Protein AF-A0A3M1PDC2-F1 (afdb_monomer)

Sequence (91 aa):
HAQTHAQTHAQTHAQTHAQTHAQTIEILPFFLFPGGITEAIAEVVSQLAEQFPQCALHLRAPLGATPQLAELVAELATRELGQGTRLRPAK

Foldseek 3Di:
DVPVVVVVVVVVVVVVPPDDDLAEDEAEAQDQDDDPVLVVVVVVQVVVCVVCVSHHYHYDDYPHNDPVVVVVVVCVVCVVVPPDDPPDDDD

Radius of gyration: 24.6 Å; Cα contacts (8 Å, |Δi|>4): 58; chains: 1; bounding box: 41×38×78 Å

Nearest PDB structures (foldseek):
  6gq0-assembly1_A  TM=6.016E-01  e=2.217E+00  Geobacillus stearothermophilus
  8p53-assembly1_A  TM=4.533E-01  e=7.848E-01  Pseudomonas aeruginosa PAO1
  7ejw-assembly1_B  TM=4.825E-01  e=1.463E+00  Pseudomonas aeruginosa PAO1
  7cem-assembly1_B  TM=3.634E-01  e=7.189E+00  Escherichia coli K-12

pLDDT: mean 77.54, std 19.88, range [43.97, 97.88]

Mean predicted aligned error: 14.39 Å

Solvent-accessible surface area (backbone atoms only — not comparable to full-atom values): 5718 Å² total; per-residue (Å²): 129,75,68,66,58,61,55,53,55,55,47,55,58,58,61,72,69,71,70,88,70,76,46,75,44,81,43,74,45,94,32,55,65,86,51,75,67,59,51,53,49,52,53,52,51,51,56,46,36,70,76,37,72,65,35,52,70,43,81,48,73,50,68,39,80,40,71,70,56,51,50,51,51,51,50,61,67,48,57,69,71,72,73,80,76,83,79,76,82,81,131

Secondary structure (DSSP, 8-state):
--HHHHHHHHHHHHHHT-S---EEEEE----SS-SHHHHHHHHHHHHHHHH-TTEEEEEPPP----HHHHHHHHHHHHHGGGSS---PPP-

Structure (mmCIF, N/CA/C/O backbone):
data_AF-A0A3M1PDC2-F1
#
_entry.id   AF-A0A3M1PDC2-F1
#
loop_
_atom_site.group_PDB
_atom_site.id
_atom_site.type_symbol
_atom_site.label_atom_id
_atom_site.label_alt_id
_atom_site.label_comp_id
_atom_site.label_asym_id
_atom_site.label_entity_id
_atom_site.label_seq_id
_atom_site.pdbx_PDB_ins_code
_atom_site.Cartn_x
_atom_site.Cartn_y
_atom_site.Cartn_z
_atom_site.occupancy
_atom_site.B_iso_or_equiv
_atom_site.auth_seq_id
_atom_site.auth_comp_id
_atom_site.auth_asym_id
_atom_site.auth_atom_id
_atom_site.pdbx_PDB_model_num
ATOM 1 N N . HIS A 1 1 ? -10.176 33.027 34.572 1.00 53.91 1 HIS A N 1
ATOM 2 C CA . HIS A 1 1 ? -11.208 33.031 33.510 1.00 53.91 1 HIS A CA 1
ATOM 3 C C . HIS A 1 1 ? -10.798 32.332 32.198 1.00 53.91 1 HIS A C 1
ATOM 5 O O . HIS A 1 1 ? -11.693 31.894 31.496 1.00 53.91 1 HIS A O 1
ATOM 11 N N . ALA A 1 2 ? -9.510 32.131 31.865 1.00 48.50 2 ALA A N 1
ATOM 12 C CA . ALA A 1 2 ? -9.105 31.453 30.613 1.00 48.50 2 ALA A CA 1
ATOM 13 C C . ALA A 1 2 ? -9.113 29.903 30.656 1.00 48.50 2 ALA A C 1
ATOM 15 O O . ALA A 1 2 ? -9.198 29.254 29.620 1.00 48.50 2 ALA A O 1
ATOM 16 N N . GLN A 1 3 ? -9.060 29.297 31.846 1.00 53.25 3 GLN A N 1
ATOM 17 C CA . GLN A 1 3 ? -8.970 27.836 32.012 1.00 53.25 3 GLN A CA 1
ATOM 18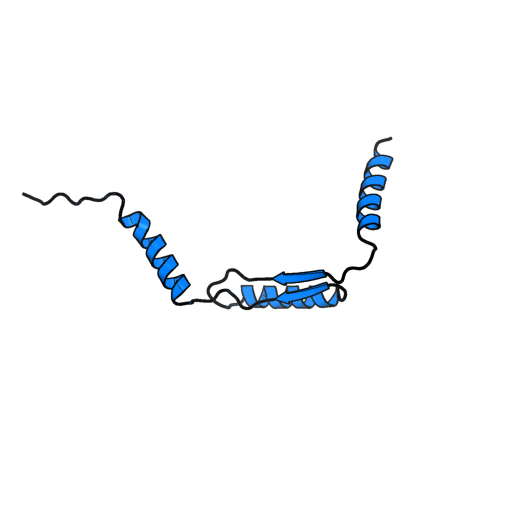 C C . GLN A 1 3 ? -10.299 27.103 31.757 1.00 53.25 3 GLN A C 1
ATOM 20 O O . GLN A 1 3 ? -10.311 25.966 31.299 1.00 53.25 3 GLN A O 1
ATOM 25 N N . THR A 1 4 ? -11.427 27.773 31.991 1.00 52.47 4 THR A N 1
ATOM 26 C CA . THR A 1 4 ? -12.766 27.162 31.957 1.00 52.47 4 THR A CA 1
ATOM 27 C C . THR A 1 4 ? -13.270 26.885 30.529 1.00 52.47 4 THR A C 1
ATOM 29 O O . THR A 1 4 ? -14.080 25.983 30.321 1.00 52.47 4 THR A O 1
ATOM 32 N N . HIS A 1 5 ? -12.747 27.587 29.516 1.00 50.78 5 HIS A N 1
ATOM 33 C CA . HIS A 1 5 ? -13.146 27.390 28.114 1.00 50.78 5 HIS A CA 1
ATOM 34 C C . HIS A 1 5 ? -12.427 26.216 27.432 1.00 50.78 5 HIS A C 1
ATOM 36 O O . HIS A 1 5 ? -13.051 25.480 26.671 1.00 50.78 5 HIS A O 1
ATOM 42 N N . ALA A 1 6 ? -11.149 25.978 27.746 1.00 50.78 6 ALA A N 1
ATOM 43 C CA . ALA A 1 6 ? -10.398 24.854 27.178 1.00 50.78 6 ALA A CA 1
ATOM 44 C C . ALA A 1 6 ? -10.943 23.494 27.653 1.00 50.78 6 ALA A C 1
ATOM 46 O O . ALA A 1 6 ? -11.003 22.533 26.888 1.00 50.78 6 ALA A O 1
ATOM 47 N N . GLN A 1 7 ? -11.409 23.437 28.903 1.00 54.38 7 GLN A N 1
ATOM 48 C CA . GLN A 1 7 ? -11.949 22.223 29.516 1.00 54.38 7 GLN A CA 1
ATOM 49 C C . GLN A 1 7 ? -13.324 21.844 28.941 1.00 54.38 7 GLN A C 1
ATOM 51 O O . GLN A 1 7 ? -13.589 20.672 28.679 1.00 54.38 7 GLN A O 1
ATOM 56 N N . THR A 1 8 ? -14.158 22.846 28.647 1.00 51.50 8 THR A N 1
ATOM 57 C CA . THR A 1 8 ? -15.493 22.640 28.065 1.00 51.50 8 THR A CA 1
ATOM 58 C C . THR A 1 8 ? -15.407 22.129 26.621 1.00 51.50 8 THR A C 1
ATOM 60 O O . THR A 1 8 ? -16.174 21.251 26.240 1.00 51.50 8 THR A O 1
ATOM 63 N N . HIS A 1 9 ? -14.435 22.586 25.820 1.00 52.62 9 HIS A N 1
ATOM 64 C CA . HIS A 1 9 ? -14.259 22.080 24.450 1.00 52.62 9 HIS A CA 1
ATOM 65 C C . HIS A 1 9 ? -13.716 20.647 24.393 1.00 52.62 9 HIS A C 1
ATOM 67 O O . HIS A 1 9 ? -14.205 19.848 23.594 1.00 52.62 9 HIS A O 1
ATOM 73 N N . ALA A 1 10 ? -12.768 20.286 25.263 1.00 52.78 10 ALA A N 1
ATOM 74 C CA . ALA A 1 10 ? -12.263 18.915 25.335 1.00 52.78 10 ALA A CA 1
ATOM 75 C C . ALA A 1 10 ? -13.354 17.920 25.784 1.00 52.78 10 ALA A C 1
ATOM 77 O O . ALA A 1 10 ? -13.444 16.819 25.238 1.00 52.78 10 ALA A O 1
ATOM 78 N N . GLN A 1 11 ? -14.231 18.320 26.718 1.00 54.66 11 GLN A N 1
ATOM 79 C CA . GLN A 1 11 ? -15.358 17.488 27.160 1.00 54.66 11 GLN A CA 1
ATOM 80 C C . GLN A 1 11 ? -16.445 17.336 26.092 1.00 54.66 11 GLN A C 1
ATOM 82 O O . GLN A 1 11 ? -16.926 16.223 25.892 1.00 54.66 11 GLN A O 1
ATOM 87 N N . THR A 1 12 ? -16.788 18.393 25.351 1.00 49.50 12 THR A N 1
ATOM 88 C CA . THR A 1 12 ? -17.825 18.305 24.309 1.00 49.50 12 THR A CA 1
ATOM 89 C C . THR A 1 12 ? -17.423 17.365 23.162 1.00 49.50 12 THR A C 1
ATOM 91 O O . THR A 1 12 ? -18.276 16.640 22.650 1.00 49.50 12 THR A O 1
ATOM 94 N N . HIS A 1 13 ? -16.137 17.270 22.799 1.00 50.34 13 HIS A N 1
ATOM 95 C CA . HIS A 1 13 ? -15.682 16.289 21.799 1.00 50.34 13 HIS A CA 1
ATOM 96 C C . HIS A 1 13 ? -15.573 14.862 22.354 1.00 50.34 13 HIS A C 1
ATOM 98 O O . HIS A 1 13 ? -15.954 13.915 21.666 1.00 50.34 13 HIS A O 1
ATOM 104 N N . ALA A 1 14 ? -15.128 14.701 23.605 1.00 49.72 14 ALA A N 1
ATOM 105 C CA . ALA A 1 14 ? -15.051 13.392 24.254 1.00 49.72 14 ALA A CA 1
ATOM 106 C C . ALA A 1 14 ? -16.440 12.782 24.540 1.00 49.72 14 ALA A C 1
ATOM 108 O O . ALA A 1 14 ? -16.598 11.566 24.470 1.00 49.72 14 ALA A O 1
ATOM 109 N N . GLN A 1 15 ? -17.458 13.607 24.820 1.00 48.78 15 GLN A N 1
ATOM 110 C CA . GLN A 1 15 ? -18.823 13.145 25.110 1.00 48.78 15 GLN A CA 1
ATOM 111 C C . GLN A 1 15 ? -19.682 12.931 23.853 1.00 48.78 15 GLN A C 1
ATOM 113 O O . GLN A 1 15 ? -20.587 12.103 23.888 1.00 48.78 15 GLN A O 1
ATOM 118 N N . THR A 1 16 ? -19.384 13.596 22.729 1.00 43.97 16 THR A N 1
ATOM 119 C CA . THR A 1 16 ? -20.171 13.430 21.485 1.00 43.97 16 THR A CA 1
ATOM 120 C C . THR A 1 16 ? -19.833 12.136 20.724 1.00 43.97 16 THR A C 1
ATOM 122 O O . THR A 1 16 ? -20.659 11.641 19.967 1.00 43.97 16 THR A O 1
ATOM 125 N N . HIS A 1 17 ? -18.667 11.523 20.960 1.00 49.22 17 HIS A N 1
ATOM 126 C CA . HIS A 1 17 ? -18.277 10.252 20.321 1.00 49.22 17 HIS A CA 1
ATOM 127 C C . HIS A 1 17 ? -18.322 9.036 21.259 1.00 49.22 17 HIS A C 1
ATOM 129 O O . HIS A 1 17 ? -17.833 7.963 20.914 1.00 49.22 17 HIS A O 1
ATOM 135 N N . ALA A 1 18 ? -18.958 9.171 22.425 1.00 46.72 18 ALA A N 1
ATOM 136 C CA . ALA A 1 18 ? -19.119 8.087 23.394 1.00 46.72 18 ALA A CA 1
ATOM 137 C C . ALA A 1 18 ? -20.380 7.224 23.158 1.00 46.72 18 ALA A C 1
ATOM 139 O O . ALA A 1 18 ? -20.871 6.587 24.088 1.00 46.72 18 ALA A O 1
ATOM 140 N N . GLN A 1 19 ? -20.918 7.175 21.932 1.00 48.62 19 GLN A N 1
ATOM 141 C CA . GLN A 1 19 ? -22.068 6.327 21.589 1.00 48.62 19 GLN A CA 1
ATOM 142 C C . GLN A 1 19 ? -21.847 5.572 20.266 1.00 48.62 19 GLN A C 1
ATOM 144 O O . GLN A 1 19 ? -22.204 6.021 19.183 1.00 48.62 19 GLN A O 1
ATOM 149 N N . THR A 1 20 ? -21.230 4.394 20.402 1.00 56.19 20 THR A N 1
ATOM 150 C CA . THR A 1 20 ? -21.494 3.171 19.623 1.00 56.19 20 THR A CA 1
ATOM 151 C C . THR A 1 20 ? -21.686 3.336 18.113 1.00 56.19 20 THR A C 1
ATOM 153 O O . THR A 1 20 ? -22.814 3.321 17.629 1.00 56.19 20 THR A O 1
ATOM 156 N N . HIS A 1 21 ? -20.593 3.370 17.356 1.00 59.53 21 HIS A N 1
ATOM 157 C CA . HIS A 1 21 ? -20.556 2.826 15.996 1.00 59.53 21 HIS A CA 1
ATOM 158 C C . HIS A 1 21 ? -19.218 2.110 15.834 1.00 59.53 21 HIS A C 1
ATOM 160 O O . HIS A 1 21 ? -18.172 2.723 16.033 1.00 59.53 21 HIS A O 1
ATOM 166 N N . ALA A 1 22 ? -19.242 0.817 15.508 1.00 60.56 22 ALA A N 1
ATOM 167 C CA . ALA A 1 22 ? -18.040 0.136 15.051 1.00 60.56 22 ALA A CA 1
ATOM 168 C C . ALA A 1 22 ? -17.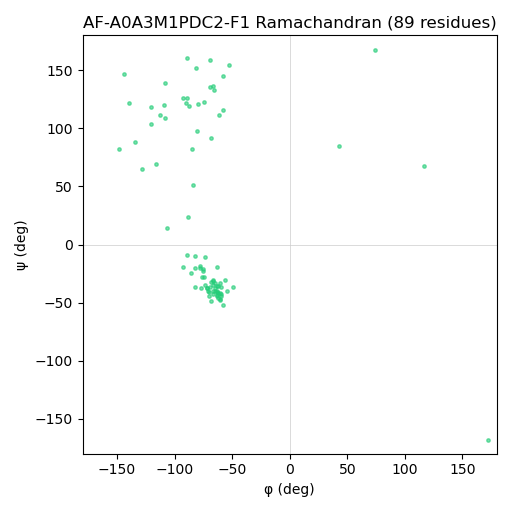582 0.836 13.767 1.00 60.56 22 ALA A C 1
ATOM 170 O O . ALA A 1 22 ? -18.292 0.824 12.760 1.00 60.56 22 ALA A O 1
ATOM 171 N N . GLN A 1 23 ? -16.450 1.532 13.825 1.00 83.69 23 GLN A N 1
ATOM 172 C CA . GLN A 1 23 ? -15.940 2.284 12.684 1.00 83.69 23 GLN A CA 1
ATOM 173 C C . GLN A 1 23 ? -15.086 1.345 11.844 1.00 83.69 23 GLN A C 1
ATOM 175 O O . GLN A 1 23 ? -14.113 0.789 12.340 1.00 83.69 23 GLN A O 1
ATOM 180 N N . THR A 1 24 ? -15.463 1.134 10.587 1.00 92.00 24 THR A N 1
ATOM 181 C CA . THR A 1 24 ? -14.608 0.440 9.616 1.00 92.00 24 THR A CA 1
ATOM 182 C C . THR A 1 24 ? -13.726 1.476 8.930 1.00 92.00 24 THR A C 1
ATOM 184 O O . THR A 1 24 ? -14.242 2.463 8.403 1.00 92.00 24 THR A O 1
ATOM 187 N N . ILE A 1 25 ? -12.412 1.265 8.945 1.00 93.25 25 ILE A N 1
ATOM 188 C CA . ILE A 1 25 ? -11.425 2.123 8.287 1.00 93.25 25 ILE A CA 1
ATOM 189 C C . ILE A 1 25 ? -10.661 1.279 7.269 1.00 93.25 25 ILE A C 1
ATOM 191 O O . ILE A 1 25 ? -9.968 0.325 7.620 1.00 93.25 25 ILE A O 1
ATOM 195 N N . GLU A 1 26 ? -10.769 1.668 6.003 1.00 95.12 26 GLU A N 1
ATOM 196 C CA . GLU A 1 26 ? -10.002 1.091 4.900 1.00 95.12 26 GLU A CA 1
ATOM 197 C C . GLU A 1 26 ? -8.731 1.914 4.678 1.00 95.12 26 GLU A C 1
ATOM 199 O O . GLU A 1 26 ? -8.785 3.130 4.478 1.00 95.12 26 GLU A O 1
ATOM 204 N N . ILE A 1 27 ? -7.581 1.246 4.685 1.00 94.38 27 ILE A N 1
ATOM 205 C CA . ILE A 1 27 ? -6.271 1.857 4.464 1.00 94.38 27 ILE A CA 1
ATOM 206 C C . ILE A 1 27 ? -5.746 1.329 3.133 1.00 94.38 27 ILE A C 1
ATOM 208 O O . ILE A 1 27 ? -5.431 0.146 3.012 1.00 94.38 27 ILE A O 1
ATOM 212 N N . LEU A 1 28 ? -5.658 2.200 2.126 1.00 94.50 28 LEU A N 1
ATOM 213 C CA . LEU A 1 28 ? -5.162 1.859 0.792 1.00 94.50 28 LEU A CA 1
ATOM 214 C C . LEU A 1 28 ? -3.774 2.478 0.559 1.00 94.50 28 LEU A C 1
ATOM 216 O O . LEU A 1 28 ? -3.676 3.694 0.390 1.00 94.50 28 LEU A O 1
ATOM 220 N N . PRO A 1 29 ? -2.695 1.677 0.520 1.00 92.38 29 PRO A N 1
ATOM 221 C CA . PRO A 1 29 ? -1.353 2.193 0.282 1.00 92.38 29 PRO A CA 1
ATOM 222 C C . PRO A 1 29 ? -1.151 2.578 -1.190 1.00 92.38 29 PRO A C 1
ATOM 224 O O . PRO A 1 29 ? -1.243 1.737 -2.087 1.00 92.38 29 PRO A O 1
ATOM 227 N N . PHE A 1 30 ? -0.787 3.832 -1.457 1.00 92.69 30 PHE A N 1
ATOM 228 C CA . PHE A 1 30 ? -0.474 4.318 -2.810 1.00 92.69 30 PHE A CA 1
ATOM 229 C C . PHE A 1 30 ? 0.974 4.015 -3.217 1.00 92.69 30 PHE A C 1
ATOM 231 O O . PHE A 1 30 ? 1.718 4.891 -3.651 1.00 92.69 30 PHE A O 1
ATOM 238 N N . PHE A 1 31 ? 1.379 2.755 -3.064 1.00 91.12 31 PHE A N 1
ATOM 239 C CA . PHE A 1 31 ? 2.681 2.258 -3.499 1.00 91.12 31 PHE A CA 1
ATOM 240 C C . PHE A 1 31 ? 2.517 1.349 -4.719 1.00 91.12 31 PHE A C 1
ATOM 242 O O . PHE A 1 31 ? 1.616 0.511 -4.772 1.00 91.12 31 PHE A O 1
ATOM 249 N N . LEU A 1 32 ? 3.420 1.493 -5.690 1.00 90.75 32 LEU A N 1
ATOM 250 C CA . LEU A 1 32 ? 3.468 0.632 -6.878 1.00 90.75 32 LEU A CA 1
ATOM 251 C C . LEU A 1 32 ? 4.099 -0.735 -6.590 1.00 90.75 32 LEU A C 1
ATOM 253 O O . LEU A 1 32 ? 3.902 -1.676 -7.351 1.00 90.75 32 LEU A O 1
ATOM 257 N N . PHE A 1 33 ? 4.850 -0.853 -5.495 1.00 87.69 33 PHE A N 1
ATOM 258 C CA . PHE A 1 33 ? 5.582 -2.063 -5.140 1.00 87.69 33 PHE A CA 1
ATOM 259 C C . PHE A 1 33 ? 5.575 -2.274 -3.622 1.00 87.69 33 PHE A C 1
ATOM 261 O O . PHE A 1 33 ? 5.592 -1.288 -2.878 1.00 87.69 33 PHE A O 1
ATOM 268 N N . PRO A 1 34 ? 5.562 -3.534 -3.156 1.00 89.38 34 PRO A N 1
ATOM 269 C CA . PRO A 1 34 ? 5.799 -3.844 -1.754 1.00 89.38 34 PRO A CA 1
ATOM 270 C C . PRO A 1 34 ? 7.264 -3.580 -1.366 1.00 89.38 34 PRO A C 1
ATOM 272 O O . PRO A 1 34 ? 8.157 -3.559 -2.214 1.00 89.38 34 PRO A O 1
ATOM 275 N N . GLY A 1 35 ? 7.508 -3.405 -0.070 1.00 92.12 35 GLY A N 1
ATOM 276 C CA . GLY A 1 35 ? 8.837 -3.291 0.530 1.00 92.12 35 GLY A CA 1
ATOM 277 C C . GLY A 1 35 ? 8.774 -2.903 2.009 1.00 92.12 35 GLY A C 1
ATOM 278 O O . GLY A 1 35 ? 7.696 -2.860 2.602 1.00 92.12 35 GLY A O 1
ATOM 279 N N . GLY A 1 36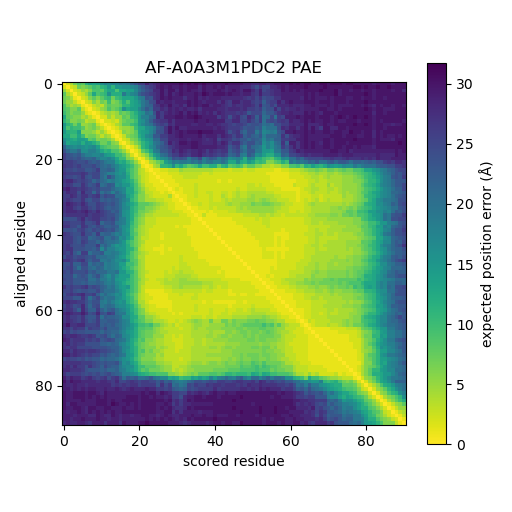 ? 9.918 -2.537 2.595 1.00 95.75 36 GLY A N 1
ATOM 280 C CA . GLY A 1 36 ? 10.017 -2.280 4.040 1.00 95.75 36 GLY A CA 1
ATOM 281 C C . GLY A 1 36 ? 9.044 -1.220 4.577 1.00 95.75 36 GLY A C 1
ATOM 282 O O . GLY A 1 36 ? 8.569 -1.330 5.700 1.00 95.75 36 GLY A O 1
ATOM 283 N N . ILE A 1 37 ? 8.666 -0.221 3.769 1.00 94.50 37 ILE A N 1
ATOM 284 C CA . ILE A 1 37 ? 7.658 0.774 4.175 1.00 94.50 37 ILE A CA 1
ATOM 285 C C . ILE A 1 37 ? 6.257 0.151 4.245 1.00 94.50 37 ILE A C 1
ATOM 287 O O . ILE A 1 37 ? 5.530 0.397 5.203 1.00 94.50 37 ILE A O 1
ATOM 291 N N . THR A 1 38 ? 5.862 -0.662 3.258 1.00 93.81 38 THR A N 1
ATOM 292 C CA . THR A 1 38 ? 4.544 -1.321 3.282 1.00 93.81 38 THR A CA 1
ATOM 293 C C . THR A 1 38 ? 4.447 -2.341 4.416 1.00 93.81 38 THR A C 1
ATOM 295 O O . THR A 1 38 ? 3.373 -2.510 4.985 1.00 93.81 38 THR A O 1
ATOM 298 N N . GLU A 1 39 ? 5.568 -2.971 4.774 1.00 95.81 39 GLU A N 1
ATOM 299 C CA . GLU A 1 39 ? 5.680 -3.873 5.926 1.00 95.81 39 GLU A CA 1
ATOM 300 C C . GLU A 1 39 ? 5.541 -3.109 7.250 1.00 95.81 39 GLU A C 1
ATOM 302 O O . GLU A 1 39 ? 4.691 -3.456 8.066 1.00 95.81 39 GLU A O 1
ATOM 307 N N . ALA A 1 40 ? 6.271 -2.002 7.422 1.00 97.00 40 ALA A N 1
ATOM 308 C CA . ALA A 1 40 ? 6.162 -1.158 8.614 1.00 97.00 40 ALA A CA 1
ATOM 309 C C . ALA A 1 40 ? 4.740 -0.598 8.809 1.00 97.00 40 ALA A C 1
ATOM 311 O O . ALA A 1 40 ? 4.245 -0.510 9.932 1.00 97.00 40 ALA A O 1
ATOM 312 N N . ILE A 1 41 ? 4.046 -0.253 7.718 1.00 95.38 41 ILE A N 1
ATOM 313 C CA . ILE A 1 41 ? 2.634 0.151 7.777 1.00 95.38 41 ILE A CA 1
ATOM 314 C C . ILE A 1 41 ? 1.765 -1.008 8.281 1.00 95.38 41 ILE A C 1
ATOM 316 O O . ILE A 1 41 ? 0.908 -0.784 9.133 1.00 95.38 41 ILE A O 1
ATOM 320 N N . ALA A 1 42 ? 1.977 -2.233 7.794 1.00 96.38 42 AL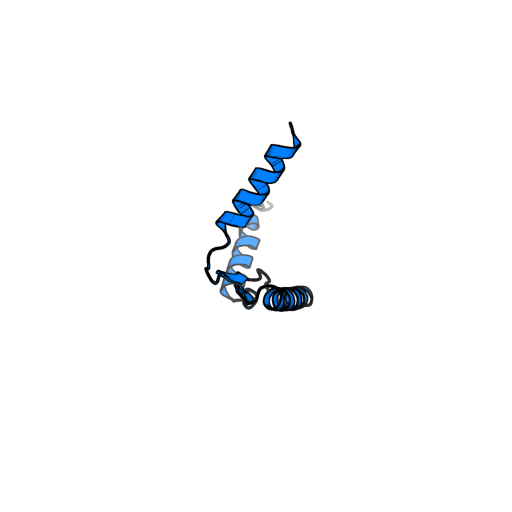A A N 1
ATOM 321 C CA . ALA A 1 42 ? 1.224 -3.400 8.251 1.00 96.38 42 ALA A CA 1
ATOM 322 C C . ALA A 1 42 ? 1.407 -3.661 9.752 1.00 96.38 42 ALA A C 1
ATOM 324 O O . ALA A 1 42 ? 0.421 -3.903 10.451 1.00 96.38 42 ALA A O 1
ATOM 325 N N . GLU A 1 43 ? 2.633 -3.533 10.260 1.00 97.88 43 GLU A N 1
ATOM 326 C CA . GLU A 1 43 ? 2.922 -3.657 11.693 1.00 97.88 43 GLU A CA 1
ATOM 327 C C . GLU A 1 43 ? 2.180 -2.601 12.520 1.00 97.88 43 GLU A C 1
ATOM 329 O O . GLU A 1 43 ? 1.511 -2.937 13.500 1.00 97.88 43 GLU A O 1
ATOM 334 N N . VAL A 1 44 ? 2.233 -1.333 12.103 1.00 97.50 44 VAL A N 1
ATOM 335 C CA . VAL A 1 44 ? 1.535 -0.238 12.795 1.00 97.50 44 VAL A CA 1
ATOM 336 C C . VAL A 1 44 ? 0.019 -0.447 12.775 1.00 97.50 44 VAL A C 1
ATOM 338 O O . VAL A 1 44 ? -0.638 -0.250 13.797 1.00 97.50 44 VAL A O 1
ATOM 341 N N . VAL A 1 45 ? -0.554 -0.881 11.648 1.00 96.69 45 VAL A N 1
ATOM 342 C CA . VAL A 1 45 ? -1.995 -1.170 11.558 1.00 96.69 45 VAL A CA 1
ATOM 343 C C . VAL A 1 45 ? -2.388 -2.321 12.484 1.00 96.69 45 VAL A C 1
ATOM 345 O O . VAL A 1 45 ? -3.415 -2.220 13.153 1.00 96.69 45 VAL A O 1
ATOM 348 N N . SER A 1 46 ? -1.567 -3.370 12.584 1.00 96.69 46 SER A N 1
ATOM 349 C CA . SER A 1 46 ? -1.801 -4.473 13.525 1.00 96.69 46 SER A CA 1
ATOM 350 C C . SER A 1 46 ? -1.819 -3.982 14.974 1.00 96.69 46 SER A C 1
ATOM 352 O O . SER A 1 46 ? -2.754 -4.274 15.717 1.00 96.69 46 SER A O 1
ATOM 354 N N . GLN A 1 47 ? -0.837 -3.164 15.363 1.00 97.12 47 GLN A N 1
ATOM 355 C CA . GLN A 1 47 ? -0.760 -2.596 16.715 1.00 97.12 47 GLN A CA 1
ATOM 356 C C . GLN A 1 47 ? -1.951 -1.683 17.034 1.00 97.12 47 GLN A C 1
ATOM 358 O O . GLN A 1 47 ? -2.417 -1.638 18.173 1.00 97.12 47 GLN A O 1
ATOM 363 N N . LEU A 1 48 ? -2.451 -0.935 16.048 1.00 94.88 48 LEU A N 1
ATOM 364 C CA . LEU A 1 48 ? -3.641 -0.101 16.216 1.00 94.88 48 LEU A CA 1
ATOM 365 C C . LEU A 1 48 ? -4.916 -0.942 16.323 1.00 94.88 48 LEU A C 1
ATOM 367 O O . LEU A 1 48 ? -5.787 -0.606 17.122 1.00 94.88 48 LEU A O 1
ATOM 371 N N . ALA A 1 49 ? -5.022 -2.039 15.573 1.00 94.06 49 ALA A N 1
ATOM 372 C CA . ALA A 1 49 ? -6.173 -2.936 15.651 1.00 94.06 49 ALA A CA 1
ATOM 373 C C . ALA A 1 49 ? -6.297 -3.573 17.047 1.00 94.06 49 ALA A C 1
ATOM 375 O O . ALA A 1 49 ? -7.404 -3.716 17.562 1.00 94.06 49 ALA A O 1
ATOM 376 N N . GLU A 1 50 ? -5.167 -3.879 17.691 1.00 94.31 50 GLU A N 1
ATOM 377 C CA . GLU A 1 50 ? -5.129 -4.346 19.083 1.00 94.31 50 GLU A CA 1
ATOM 378 C C . GLU A 1 50 ? -5.566 -3.265 20.085 1.00 94.31 50 GLU A C 1
ATOM 380 O O . GLU A 1 50 ? -6.283 -3.557 21.042 1.00 94.31 50 GLU A O 1
ATOM 385 N N . GLN A 1 51 ? -5.161 -2.010 19.868 1.00 94.19 51 GLN A N 1
ATOM 386 C CA . GLN A 1 51 ? -5.498 -0.883 20.749 1.00 94.19 51 GLN A CA 1
ATOM 387 C C . GLN A 1 51 ? -6.953 -0.415 20.605 1.00 94.19 51 GLN A C 1
ATOM 389 O O . GLN A 1 51 ? -7.530 0.112 21.560 1.00 94.19 51 GLN A O 1
ATOM 394 N N . PHE A 1 52 ? -7.551 -0.602 19.427 1.00 91.50 52 PHE A N 1
ATOM 395 C CA . PHE A 1 52 ? -8.897 -0.136 19.096 1.00 91.50 52 PHE A CA 1
ATOM 396 C C . PHE A 1 52 ? -9.763 -1.275 18.535 1.00 91.50 52 PHE A C 1
ATOM 398 O O . PHE A 1 52 ? -10.199 -1.193 17.387 1.00 91.50 52 PHE A O 1
ATOM 405 N N . PRO A 1 53 ? -10.081 -2.320 19.323 1.00 88.88 53 PRO A N 1
ATOM 406 C CA . PRO A 1 53 ? -10.827 -3.492 18.845 1.00 88.88 53 PRO A CA 1
ATOM 407 C C . PRO A 1 53 ? -12.257 -3.172 18.376 1.00 88.88 53 PRO A C 1
ATOM 409 O O . PRO A 1 53 ? -12.867 -3.940 17.637 1.00 88.88 53 PRO A O 1
ATOM 412 N N . GLN A 1 54 ? -12.812 -2.029 18.785 1.00 89.88 54 GLN A N 1
ATOM 413 C CA . GLN A 1 54 ? -14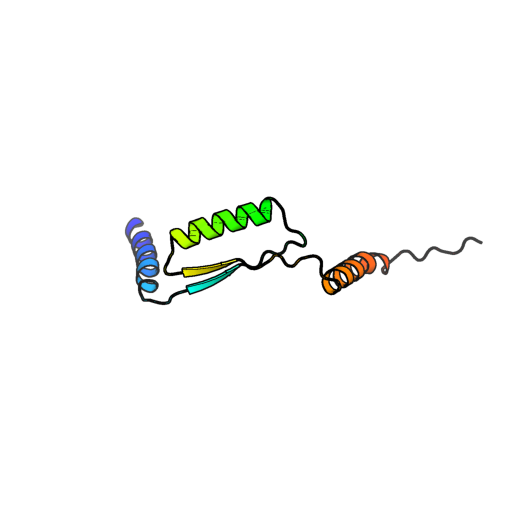.086 -1.501 18.294 1.00 89.88 54 GLN A CA 1
ATOM 414 C C . GLN A 1 54 ? -14.005 -0.922 16.870 1.00 89.88 54 GLN A C 1
ATOM 416 O O . GLN A 1 54 ? -15.037 -0.586 16.284 1.00 89.88 54 GLN A O 1
ATOM 421 N N . CYS A 1 55 ? -12.798 -0.753 16.330 1.00 89.69 55 CYS A N 1
ATOM 422 C CA . CYS A 1 55 ? -12.538 -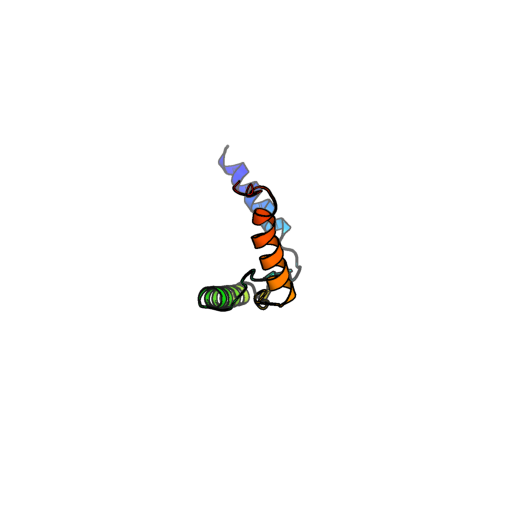0.225 15.002 1.00 89.69 55 CYS A CA 1
ATOM 423 C C . CYS A 1 55 ? -12.038 -1.352 14.091 1.00 89.69 55 CYS A C 1
ATOM 425 O O . CYS A 1 55 ? -11.011 -1.975 14.346 1.00 89.69 55 CYS A O 1
ATOM 427 N N . ALA A 1 56 ? -12.768 -1.617 13.012 1.00 92.94 56 ALA A N 1
ATOM 428 C CA . ALA A 1 56 ? -12.368 -2.590 12.006 1.00 92.94 56 ALA A CA 1
ATOM 429 C C . ALA A 1 56 ? -11.348 -1.931 11.067 1.00 92.94 56 ALA A C 1
ATOM 431 O O . ALA A 1 56 ? -11.720 -1.178 10.166 1.00 92.94 56 ALA A O 1
ATOM 432 N N . LEU A 1 57 ? -10.060 -2.170 11.310 1.00 95.31 57 LEU A N 1
ATOM 433 C CA . LEU A 1 57 ? -8.978 -1.668 10.464 1.00 95.31 57 LEU A CA 1
ATOM 434 C C . LEU A 1 57 ? -8.653 -2.684 9.367 1.00 95.31 57 LEU A C 1
ATOM 436 O O . LEU A 1 57 ? -8.270 -3.818 9.653 1.00 95.31 57 LEU A O 1
ATOM 440 N N . HIS A 1 58 ? -8.759 -2.260 8.110 1.00 94.75 58 HIS A N 1
ATOM 441 C CA . HIS A 1 58 ? -8.473 -3.094 6.946 1.00 94.75 58 HIS A CA 1
ATOM 442 C C . HIS A 1 58 ? -7.357 -2.471 6.112 1.00 94.75 58 HIS A C 1
ATOM 444 O O . HIS A 1 58 ? -7.570 -1.513 5.367 1.00 94.75 58 HIS A O 1
ATOM 450 N N . LEU A 1 59 ? -6.153 -3.035 6.218 1.00 96.06 59 LEU A N 1
ATOM 451 C CA . LEU A 1 59 ? -5.058 -2.697 5.318 1.00 96.06 59 LEU A CA 1
ATOM 452 C C . LEU A 1 59 ? -5.223 -3.445 3.996 1.00 96.06 59 LEU A C 1
ATOM 454 O O . LEU A 1 59 ? -5.256 -4.676 3.954 1.00 96.06 59 LEU A O 1
ATOM 458 N N . ARG A 1 60 ? -5.325 -2.693 2.904 1.00 95.31 60 ARG A N 1
ATOM 459 C CA . ARG A 1 60 ? -5.434 -3.231 1.550 1.00 95.31 60 ARG A CA 1
ATOM 460 C C . ARG A 1 60 ? -4.061 -3.422 0.929 1.00 95.31 60 ARG A C 1
ATOM 462 O O . ARG A 1 60 ? -3.072 -2.831 1.356 1.00 95.31 60 ARG A O 1
ATOM 469 N N . ALA A 1 61 ? -4.016 -4.260 -0.104 1.00 91.69 61 ALA A N 1
ATOM 470 C CA . ALA A 1 61 ? -2.817 -4.403 -0.911 1.00 91.69 61 ALA A CA 1
ATOM 471 C C . ALA A 1 61 ? -2.418 -3.036 -1.502 1.00 91.69 61 ALA A C 1
ATOM 473 O O . ALA A 1 61 ? -3.306 -2.248 -1.850 1.00 91.69 61 ALA A O 1
ATOM 474 N N . PRO A 1 62 ? -1.112 -2.752 -1.637 1.00 91.56 62 PRO A N 1
ATOM 475 C CA . PRO A 1 62 ? -0.649 -1.611 -2.411 1.00 91.56 62 PRO A CA 1
ATOM 476 C C . PRO A 1 62 ? -1.250 -1.612 -3.819 1.00 91.56 62 PRO A C 1
ATOM 478 O O . PRO A 1 62 ? -1.562 -2.678 -4.351 1.00 91.56 62 PRO A O 1
ATOM 481 N N . LEU A 1 63 ? -1.359 -0.433 -4.439 1.00 90.31 63 LEU A N 1
ATOM 482 C CA . LEU A 1 63 ? -1.865 -0.290 -5.813 1.00 90.31 63 LEU A CA 1
ATOM 483 C C . LEU A 1 63 ? -1.194 -1.258 -6.798 1.00 90.31 63 LEU A C 1
ATOM 485 O O . LEU A 1 63 ? -1.861 -1.793 -7.684 1.00 90.31 63 LEU A O 1
ATOM 489 N N . GLY A 1 64 ? 0.105 -1.504 -6.614 1.00 88.56 64 GLY A N 1
ATOM 490 C CA . GLY A 1 64 ? 0.857 -2.425 -7.454 1.00 88.56 64 GLY A CA 1
ATOM 491 C C . GLY A 1 64 ? 1.153 -1.849 -8.842 1.00 88.56 64 GLY A C 1
ATOM 492 O O . GLY A 1 64 ? 0.589 -0.842 -9.270 1.00 88.56 64 GLY A O 1
ATOM 493 N N . ALA A 1 65 ? 2.046 -2.508 -9.575 1.00 88.00 65 ALA A N 1
ATOM 494 C CA . ALA A 1 65 ? 2.328 -2.182 -10.967 1.00 88.00 65 ALA A CA 1
ATOM 495 C C . ALA A 1 65 ? 1.318 -2.886 -11.884 1.00 88.00 65 ALA A C 1
ATOM 497 O O . ALA A 1 65 ? 1.585 -3.961 -12.423 1.00 88.00 65 ALA A O 1
ATOM 498 N N . THR A 1 66 ? 0.131 -2.299 -12.034 1.00 90.25 66 THR A N 1
ATOM 499 C CA . THR A 1 66 ? -0.865 -2.787 -12.995 1.00 90.25 66 THR A CA 1
ATOM 500 C C . THR A 1 66 ? -0.558 -2.269 -14.406 1.00 90.25 66 THR A C 1
ATOM 502 O O . THR A 1 66 ? 0.003 -1.176 -14.542 1.00 90.25 6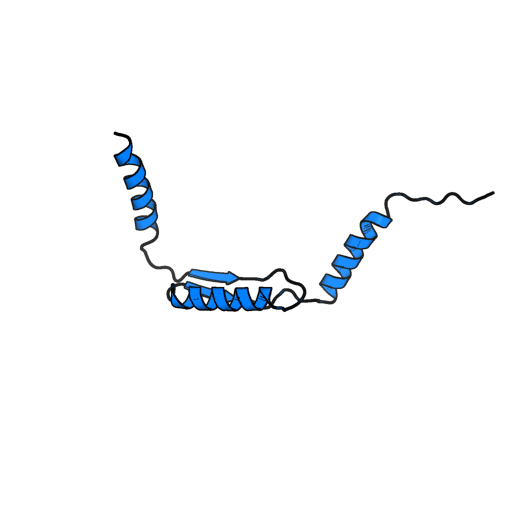6 THR A O 1
ATOM 505 N N . PRO A 1 67 ? -0.937 -2.997 -15.475 1.00 91.31 67 PRO A N 1
ATOM 506 C CA . PRO A 1 67 ? -0.766 -2.514 -16.847 1.00 91.31 67 PRO A CA 1
ATOM 507 C C . PRO A 1 67 ? -1.404 -1.139 -17.083 1.00 91.31 67 PRO A C 1
ATOM 509 O O . PRO A 1 67 ? -0.799 -0.280 -17.713 1.00 91.31 67 PRO A O 1
ATOM 512 N N . GLN A 1 68 ? -2.587 -0.906 -16.509 1.00 92.06 68 GLN A N 1
ATOM 513 C CA . GLN A 1 68 ? -3.320 0.355 -16.629 1.00 92.06 68 GLN A CA 1
ATOM 514 C C . GLN A 1 68 ? -2.564 1.513 -15.972 1.00 92.06 68 GLN A C 1
ATOM 516 O O . GLN A 1 68 ? -2.521 2.619 -16.503 1.00 92.06 68 GLN A O 1
ATOM 521 N N . LEU A 1 69 ? -1.950 1.263 -14.813 1.00 91.38 69 LEU A N 1
ATOM 522 C CA . LEU A 1 69 ? -1.175 2.278 -14.111 1.00 91.38 69 LEU A CA 1
ATOM 523 C C . LEU A 1 69 ? 0.157 2.551 -14.815 1.00 91.38 69 LEU A C 1
ATOM 525 O O . LEU A 1 69 ? 0.583 3.700 -14.875 1.00 91.38 69 LEU A O 1
ATOM 529 N N . ALA A 1 70 ? 0.782 1.530 -15.404 1.00 91.50 70 ALA A N 1
ATOM 530 C CA . ALA A 1 70 ? 1.968 1.707 -16.236 1.00 91.50 70 ALA A CA 1
ATOM 531 C C . ALA A 1 70 ? 1.667 2.550 -17.487 1.00 91.50 70 ALA A C 1
ATOM 533 O O . ALA A 1 70 ? 2.436 3.453 -17.810 1.00 91.50 70 ALA A O 1
ATOM 534 N N . GLU A 1 71 ? 0.537 2.296 -18.152 1.00 93.19 71 GLU A N 1
ATOM 535 C CA . GLU A 1 71 ? 0.079 3.077 -19.305 1.00 93.19 71 GLU A CA 1
ATOM 536 C C . GLU A 1 71 ? -0.199 4.534 -18.922 1.00 93.19 71 GLU A C 1
ATOM 538 O O . GLU A 1 71 ? 0.312 5.444 -19.574 1.00 93.19 71 GLU A O 1
ATOM 543 N N . LEU A 1 72 ? -0.900 4.765 -17.808 1.00 92.31 72 LEU A N 1
ATOM 544 C CA . LEU A 1 72 ? -1.142 6.111 -17.287 1.00 92.31 72 LEU A CA 1
ATOM 545 C C . LEU A 1 72 ? 0.168 6.846 -16.962 1.00 92.31 72 LEU A C 1
ATOM 547 O O . LEU A 1 72 ? 0.330 8.013 -17.313 1.00 92.31 72 LEU A O 1
ATOM 551 N N . VAL A 1 73 ? 1.122 6.176 -16.309 1.00 91.44 73 VAL A N 1
ATOM 552 C CA . VAL A 1 73 ? 2.440 6.759 -16.007 1.00 91.44 73 VAL A CA 1
ATOM 553 C C . VAL A 1 73 ? 3.200 7.091 -17.295 1.00 91.44 73 VAL A C 1
ATOM 555 O O . VAL A 1 73 ? 3.804 8.159 -17.378 1.00 91.44 73 VAL A O 1
ATOM 558 N N . ALA A 1 74 ? 3.151 6.224 -18.311 1.00 91.69 74 ALA A N 1
ATOM 559 C CA . ALA A 1 74 ? 3.788 6.462 -19.605 1.00 91.69 74 ALA A CA 1
ATOM 560 C C . ALA A 1 74 ? 3.144 7.632 -20.368 1.00 91.69 74 ALA A C 1
ATOM 562 O O . ALA A 1 74 ? 3.860 8.472 -20.923 1.00 91.69 74 ALA A O 1
ATOM 563 N N . GLU A 1 75 ? 1.812 7.728 -20.364 1.00 95.00 75 GLU A N 1
ATOM 564 C CA . GLU A 1 75 ? 1.090 8.870 -20.928 1.00 95.00 75 GLU A CA 1
ATOM 565 C C . GLU A 1 75 ? 1.540 10.162 -20.241 1.00 95.00 75 GLU A C 1
ATOM 567 O O . GLU A 1 75 ? 1.990 11.092 -20.907 1.00 95.00 75 GLU A O 1
ATOM 572 N N . LEU A 1 76 ? 1.510 10.206 -18.906 1.00 92.44 76 LEU A N 1
ATOM 573 C CA . LEU A 1 76 ? 1.912 11.385 -18.136 1.00 92.44 76 LEU A CA 1
ATOM 574 C C . LEU A 1 76 ? 3.374 11.779 -18.389 1.00 92.44 76 LEU A C 1
ATOM 576 O O . LEU A 1 76 ? 3.664 12.960 -18.572 1.00 92.44 76 LEU A O 1
ATOM 580 N N . ALA A 1 77 ? 4.284 10.807 -18.452 1.00 91.44 77 ALA A N 1
ATOM 581 C CA . ALA A 1 77 ? 5.705 11.055 -18.695 1.00 91.44 77 ALA A CA 1
ATOM 582 C C . ALA A 1 77 ? 5.988 11.605 -20.104 1.00 91.44 77 ALA A C 1
ATOM 584 O O . ALA A 1 77 ? 6.939 12.361 -20.299 1.00 91.44 77 ALA A O 1
ATOM 585 N N . THR A 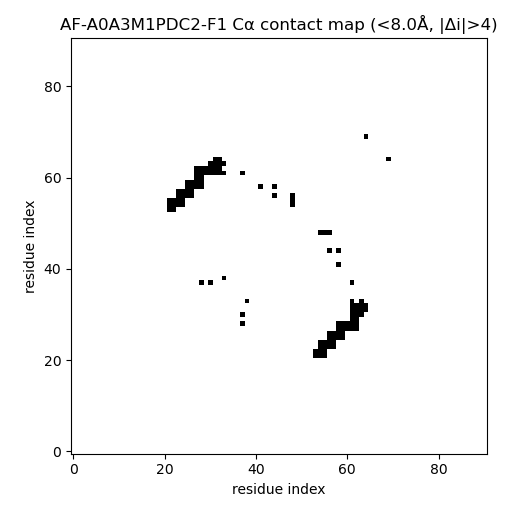1 78 ? 5.174 11.231 -21.094 1.00 90.38 78 THR A N 1
ATOM 586 C CA . THR A 1 78 ? 5.348 11.653 -22.494 1.00 90.38 78 THR A CA 1
ATOM 587 C C . THR A 1 78 ? 4.553 12.907 -22.848 1.00 90.38 78 THR A C 1
ATOM 589 O O . THR A 1 78 ? 4.900 13.605 -23.803 1.00 90.38 78 THR A O 1
ATOM 592 N N . ARG A 1 79 ? 3.536 13.252 -22.054 1.00 82.19 79 ARG A N 1
ATOM 593 C CA . ARG A 1 79 ? 2.683 14.432 -22.248 1.00 82.19 79 ARG A CA 1
ATOM 594 C C . ARG A 1 79 ? 3.461 15.753 -22.192 1.00 82.19 79 ARG A C 1
ATOM 596 O O . ARG A 1 79 ? 3.162 16.656 -22.971 1.00 82.19 79 ARG A O 1
ATOM 603 N N . GLU A 1 80 ? 4.512 15.829 -21.375 1.00 60.41 80 GLU A N 1
ATOM 604 C CA . GLU A 1 80 ? 5.430 16.981 -21.305 1.00 60.41 80 GLU A CA 1
ATOM 605 C C . GLU A 1 80 ? 6.412 17.055 -22.494 1.00 60.41 80 GLU A C 1
ATOM 607 O O . GLU A 1 80 ? 6.902 18.129 -22.835 1.00 60.41 80 GLU A O 1
ATOM 612 N N . LEU A 1 81 ? 6.663 15.943 -23.196 1.00 57.16 81 LEU A N 1
ATOM 613 C CA . LEU A 1 81 ? 7.543 15.910 -24.377 1.00 57.16 81 LEU A CA 1
ATOM 614 C C . LEU A 1 81 ? 6.830 16.353 -25.670 1.00 57.16 81 LEU A C 1
ATOM 616 O O . LEU A 1 81 ? 7.477 16.575 -26.694 1.00 57.16 81 LEU A O 1
ATOM 620 N N . GLY A 1 82 ? 5.502 16.512 -25.634 1.00 55.09 82 GLY A N 1
ATOM 621 C CA . GLY A 1 82 ? 4.680 16.947 -26.769 1.00 55.09 82 GLY A CA 1
ATOM 622 C C . GLY A 1 82 ? 4.501 18.465 -26.903 1.00 55.09 82 GLY A C 1
ATOM 623 O O . GLY A 1 82 ? 3.985 18.923 -27.922 1.00 55.09 82 GLY A O 1
ATOM 624 N N . GLN A 1 83 ? 4.929 19.257 -25.914 1.00 53.94 83 GLN A N 1
ATOM 625 C CA . GLN A 1 83 ? 4.741 20.713 -25.881 1.00 53.94 83 GLN A CA 1
ATOM 626 C C . GLN A 1 83 ? 6.092 21.444 -25.927 1.00 53.94 83 GLN A C 1
ATOM 628 O O . GLN A 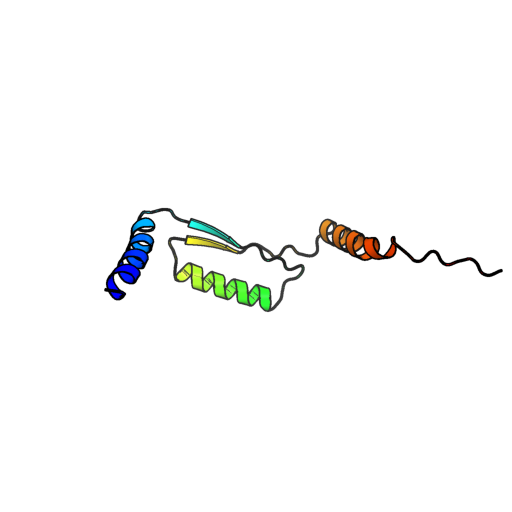1 83 ? 6.516 22.082 -24.973 1.00 53.94 83 GLN A O 1
ATOM 633 N N . GLY A 1 84 ? 6.769 21.376 -27.079 1.00 53.03 84 GLY A N 1
ATOM 634 C CA . GLY A 1 84 ? 7.809 22.349 -27.428 1.00 53.03 84 GLY A CA 1
ATOM 635 C C . GLY A 1 84 ? 9.231 21.819 -27.588 1.00 53.03 84 GLY A C 1
ATOM 636 O O . GLY A 1 84 ? 10.142 22.268 -26.906 1.00 53.03 84 GLY A O 1
ATOM 637 N N . THR A 1 85 ? 9.493 21.005 -28.610 1.00 51.19 85 THR A N 1
ATOM 638 C CA . THR A 1 85 ? 10.742 21.166 -29.378 1.00 51.19 85 THR A CA 1
ATOM 639 C C . THR A 1 85 ? 10.513 20.770 -30.831 1.00 51.19 85 THR A C 1
ATOM 641 O O . THR A 1 85 ? 10.802 19.661 -31.269 1.00 51.19 85 THR A O 1
ATOM 644 N N . ARG A 1 86 ? 9.971 21.704 -31.619 1.00 51.56 86 ARG A N 1
ATOM 645 C CA . ARG A 1 86 ? 9.996 21.600 -33.081 1.00 51.56 86 ARG A CA 1
ATOM 646 C C . ARG A 1 86 ? 11.454 21.770 -33.519 1.00 51.56 86 ARG A C 1
ATOM 648 O O . ARG A 1 86 ? 11.913 22.898 -33.692 1.00 51.56 86 ARG A O 1
ATOM 655 N N . LEU A 1 87 ? 12.193 20.669 -33.650 1.00 53.56 87 LEU A N 1
ATOM 656 C CA . LEU A 1 87 ? 13.513 20.679 -34.280 1.00 53.56 87 LEU A CA 1
ATOM 657 C C . LEU A 1 87 ? 13.347 21.232 -35.702 1.00 53.56 87 LEU A C 1
ATOM 659 O O . LEU A 1 87 ? 12.611 20.677 -36.519 1.00 53.56 87 LEU A O 1
ATOM 663 N N . ARG A 1 88 ? 13.960 22.389 -35.978 1.00 52.03 88 ARG A N 1
ATOM 664 C CA . ARG A 1 88 ? 13.987 22.959 -37.330 1.00 52.03 88 ARG A CA 1
ATOM 665 C C . ARG A 1 88 ? 14.875 22.070 -38.206 1.00 52.03 88 ARG A C 1
ATOM 667 O O . ARG A 1 88 ? 15.965 21.719 -37.755 1.00 52.03 88 ARG A O 1
ATOM 674 N N . PRO A 1 89 ? 14.463 21.738 -39.440 1.00 44.31 89 PRO A N 1
ATOM 675 C CA . PRO A 1 89 ? 15.336 21.021 -40.356 1.00 44.31 89 PRO A CA 1
ATOM 676 C C . PRO A 1 89 ? 16.520 21.922 -40.729 1.00 44.31 89 PRO A C 1
ATOM 678 O O . PRO A 1 89 ? 16.339 23.109 -41.021 1.00 44.31 89 PRO A O 1
ATOM 681 N N . ALA A 1 90 ? 17.728 21.360 -40.671 1.00 50.53 90 ALA A N 1
ATOM 682 C CA . ALA A 1 90 ? 18.932 22.009 -41.170 1.00 50.53 90 ALA A CA 1
ATOM 683 C C . ALA A 1 90 ? 18.837 22.143 -42.699 1.00 50.53 90 ALA A C 1
ATOM 685 O O . ALA A 1 90 ? 18.365 21.225 -43.370 1.00 50.53 90 ALA A O 1
ATOM 686 N N . LYS A 1 91 ? 19.219 23.321 -43.204 1.00 52.41 91 LYS A N 1
ATOM 687 C CA . LYS A 1 91 ? 19.375 23.599 -44.636 1.00 52.41 91 LYS A CA 1
ATOM 688 C C . LYS A 1 91 ? 20.576 22.859 -45.206 1.00 52.41 91 LYS A C 1
ATOM 690 O O . LYS A 1 91 ? 21.567 22.728 -44.455 1.00 52.41 91 LYS A O 1
#